Protein AF-A0A6P0P614-F1 (afdb_monomer_lite)

Sequence (79 aa):
MDGDGEAQKQLKIQTKTEFEQAIILYYQQKYSAAKEIFLNIFHINLEDKAIKLYLKRCQKSQIYGIPEEWKKDIVIIDK

Structure (mmCIF, N/CA/C/O backbone):
data_AF-A0A6P0P614-F1
#
_entry.id   AF-A0A6P0P614-F1
#
loop_
_atom_site.group_PDB
_atom_site.id
_atom_site.type_symbol
_atom_site.label_atom_id
_atom_site.label_alt_id
_atom_site.label_comp_id
_atom_site.label_asym_id
_atom_site.label_entity_id
_atom_site.label_seq_id
_atom_site.pdbx_PDB_ins_code
_atom_site.Cartn_x
_atom_site.Cartn_y
_atom_site.Cartn_z
_atom_site.occupancy
_atom_site.B_iso_or_equiv
_atom_site.auth_seq_id
_atom_site.auth_comp_id
_atom_site.auth_asym_id
_atom_site.auth_atom_id
_atom_site.pdbx_PDB_model_num
ATOM 1 N N . MET A 1 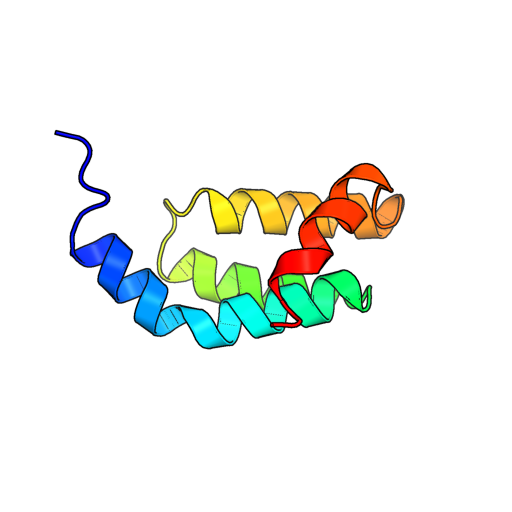1 ? 0.911 -1.961 29.323 1.00 39.19 1 MET A N 1
ATOM 2 C CA . MET A 1 1 ? -0.490 -1.648 28.962 1.00 39.19 1 MET A CA 1
ATOM 3 C C . MET A 1 1 ? -0.415 -1.282 27.500 1.00 39.19 1 MET A C 1
ATOM 5 O O . MET A 1 1 ? -0.247 -0.120 27.172 1.00 39.19 1 MET A O 1
ATOM 9 N N . ASP A 1 2 ? -0.426 -2.287 26.636 1.00 50.41 2 ASP A N 1
ATOM 10 C CA . ASP A 1 2 ? -0.159 -2.115 25.205 1.00 50.41 2 ASP A CA 1
ATOM 11 C C . ASP A 1 2 ? -1.430 -2.505 24.460 1.00 50.41 2 ASP A C 1
ATOM 13 O O . ASP A 1 2 ? -1.471 -3.410 23.632 1.00 50.41 2 ASP A O 1
ATOM 17 N N . GLY A 1 3 ? -2.527 -1.876 24.880 1.00 48.66 3 GLY A N 1
ATOM 18 C CA . GLY A 1 3 ? -3.784 -1.947 24.169 1.00 48.66 3 GLY A CA 1
ATOM 19 C C . GLY A 1 3 ? -3.693 -0.972 23.014 1.00 48.66 3 GLY A C 1
ATOM 20 O O . GLY A 1 3 ? -3.846 0.225 23.234 1.00 48.66 3 GLY A O 1
ATOM 21 N N . ASP A 1 4 ? -3.432 -1.490 21.811 1.00 54.59 4 ASP A N 1
ATOM 22 C CA . ASP A 1 4 ? -3.932 -0.923 20.551 1.00 54.59 4 ASP A CA 1
ATOM 23 C C . ASP A 1 4 ? -5.376 -0.490 20.867 1.00 54.59 4 ASP A C 1
ATOM 25 O O . ASP A 1 4 ? -6.241 -1.344 21.093 1.00 54.59 4 ASP A O 1
ATOM 29 N N . GLY A 1 5 ? -5.568 0.810 21.125 1.00 56.41 5 GLY A N 1
ATOM 30 C CA . GLY A 1 5 ? -6.743 1.310 21.836 1.00 56.41 5 GLY A CA 1
ATOM 31 C C . GLY A 1 5 ? -8.008 0.867 21.118 1.00 56.41 5 GLY A C 1
ATOM 32 O O . GLY A 1 5 ? -7.993 0.669 19.907 1.00 56.41 5 GLY A O 1
ATOM 33 N N . GLU A 1 6 ? -9.113 0.699 21.833 1.00 55.38 6 GLU A N 1
ATOM 34 C CA . GLU A 1 6 ? -10.381 0.232 21.257 1.00 55.38 6 GLU A CA 1
ATOM 35 C C . GLU A 1 6 ? -10.768 0.985 19.963 1.00 55.38 6 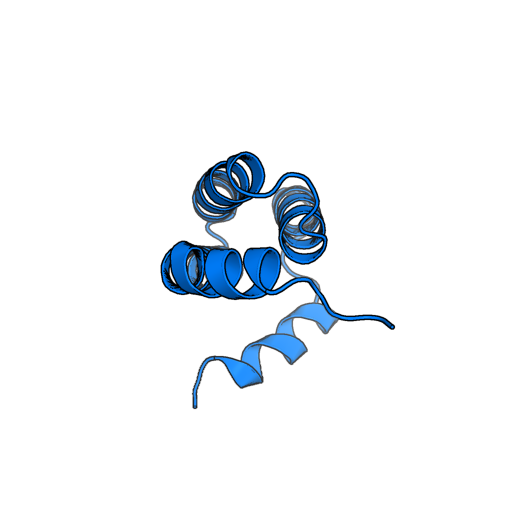GLU A C 1
ATOM 37 O O . GLU A 1 6 ? -11.264 0.379 19.016 1.00 55.38 6 GLU A O 1
ATOM 42 N N . ALA A 1 7 ? -10.386 2.264 19.856 1.00 54.12 7 ALA A N 1
ATOM 43 C CA . ALA A 1 7 ? -10.443 3.073 18.638 1.00 54.12 7 ALA A CA 1
ATOM 44 C C . ALA A 1 7 ? -9.675 2.474 17.440 1.00 54.12 7 ALA A C 1
ATOM 46 O O . ALA A 1 7 ? -10.223 2.355 16.350 1.00 54.12 7 ALA A O 1
ATOM 47 N N . GLN A 1 8 ? -8.433 2.033 17.626 1.00 56.69 8 GLN A N 1
ATOM 48 C CA . GLN A 1 8 ? -7.607 1.410 16.589 1.00 56.69 8 GLN A CA 1
ATOM 49 C C . GLN A 1 8 ? -8.191 0.060 16.132 1.00 56.69 8 GLN A C 1
ATOM 51 O O . GLN A 1 8 ? -8.105 -0.300 14.957 1.00 56.69 8 GLN A O 1
ATOM 56 N N . LYS A 1 9 ? -8.870 -0.656 17.039 1.00 58.44 9 LYS A N 1
ATOM 57 C CA . LYS A 1 9 ? -9.590 -1.901 16.736 1.00 58.44 9 LYS A CA 1
ATOM 58 C C . LYS A 1 9 ? -10.861 -1.648 15.917 1.00 58.44 9 LYS A C 1
ATOM 60 O O . LYS A 1 9 ? -11.107 -2.366 14.953 1.00 58.44 9 LYS A O 1
ATOM 65 N N . GLN A 1 10 ? -11.628 -0.608 16.249 1.00 57.31 10 GLN A N 1
ATOM 66 C CA . GLN A 1 10 ? -12.821 -0.190 15.497 1.00 57.31 10 GLN A CA 1
ATOM 67 C C . GLN A 1 10 ? -12.463 0.356 14.104 1.00 57.31 10 GLN A C 1
ATOM 69 O O . GLN A 1 10 ? -13.117 0.019 13.118 1.00 57.31 10 GLN A O 1
ATOM 74 N N . LEU A 1 11 ? -11.368 1.113 13.986 1.00 59.41 11 LEU A N 1
ATOM 75 C CA . LEU A 1 11 ? -10.866 1.610 12.698 1.00 59.41 11 LEU A CA 1
ATOM 76 C C . LEU A 1 11 ? -10.389 0.466 11.790 1.00 59.41 11 LEU A C 1
ATOM 78 O O . LEU A 1 11 ? -10.635 0.495 10.583 1.00 59.41 11 LEU A O 1
ATOM 82 N N . LYS A 1 12 ? -9.788 -0.587 12.364 1.00 60.53 12 LYS A N 1
ATOM 83 C CA . LYS A 1 12 ? -9.448 -1.820 11.633 1.00 60.53 12 LYS A CA 1
ATOM 84 C C . LYS A 1 12 ? -10.678 -2.588 11.154 1.00 60.53 12 LYS A C 1
ATOM 86 O O . LYS A 1 12 ? -10.574 -3.255 10.137 1.00 60.53 12 LYS A O 1
ATOM 91 N N . ILE A 1 13 ? -11.820 -2.503 11.844 1.00 61.69 13 ILE A N 1
ATOM 92 C CA . ILE A 1 13 ? -13.090 -3.092 11.378 1.00 61.69 13 ILE A CA 1
ATOM 93 C C . ILE A 1 13 ? -13.649 -2.275 10.210 1.00 61.69 13 ILE A C 1
ATOM 95 O O . ILE A 1 13 ? -14.040 -2.852 9.199 1.00 61.69 13 ILE A O 1
ATOM 99 N N . GLN A 1 14 ? -13.640 -0.945 10.322 1.00 67.00 14 GLN A N 1
ATOM 100 C CA . GLN A 1 14 ? -14.174 -0.045 9.296 1.00 67.00 14 GLN A CA 1
ATOM 101 C C . GLN A 1 14 ? -13.398 -0.132 7.977 1.00 67.00 14 GLN A C 1
ATOM 103 O O . GLN A 1 14 ? -13.998 -0.142 6.910 1.00 67.00 14 GLN A O 1
ATOM 108 N N . THR A 1 15 ? -12.073 -0.241 8.059 1.00 74.19 15 THR A N 1
ATOM 109 C CA . THR A 1 15 ? -11.179 -0.234 6.889 1.00 74.19 15 THR A CA 1
ATOM 110 C C . THR A 1 15 ? -10.778 -1.636 6.435 1.00 74.19 15 THR A C 1
ATOM 112 O O . THR A 1 15 ? -9.998 -1.774 5.495 1.00 74.19 15 THR A O 1
ATOM 115 N N . LYS A 1 16 ? -11.310 -2.694 7.072 1.00 78.25 16 LYS A N 1
ATOM 116 C CA . LYS A 1 16 ? -10.919 -4.087 6.810 1.00 78.25 16 LYS A CA 1
ATOM 117 C C . LYS A 1 16 ? -11.102 -4.465 5.342 1.00 78.25 16 LYS A C 1
ATOM 119 O O . LYS A 1 16 ? -10.157 -4.921 4.708 1.00 78.25 16 LYS A O 1
ATOM 124 N N . THR A 1 17 ? -12.295 -4.210 4.806 1.00 83.94 17 THR A N 1
ATOM 125 C CA . THR A 1 17 ? -12.661 -4.555 3.427 1.00 83.94 17 THR A CA 1
ATOM 126 C C . THR A 1 17 ? -11.767 -3.838 2.416 1.00 83.94 17 THR A C 1
ATOM 128 O O . THR A 1 17 ? -11.274 -4.448 1.471 1.00 83.94 17 THR A O 1
ATOM 131 N N . GLU A 1 18 ? -11.512 -2.547 2.635 1.00 87.12 18 GLU A N 1
ATOM 132 C CA . GLU A 1 18 ? -10.624 -1.746 1.790 1.00 87.12 18 GLU A CA 1
ATOM 133 C C . GLU A 1 18 ? -9.176 -2.235 1.890 1.00 87.12 18 GLU A C 1
ATOM 135 O O . GLU A 1 18 ? -8.484 -2.356 0.880 1.00 87.12 18 GLU A O 1
ATOM 140 N N . PHE A 1 19 ? -8.721 -2.581 3.095 1.00 86.94 19 PHE A N 1
ATOM 141 C CA . PHE A 1 19 ? -7.387 -3.121 3.312 1.00 86.94 19 PHE A CA 1
ATOM 142 C C . PHE A 1 19 ? -7.207 -4.452 2.575 1.00 86.94 19 PHE A C 1
ATOM 144 O O . PHE A 1 19 ? -6.256 -4.600 1.814 1.00 86.94 19 PHE A O 1
ATOM 151 N N . GLU A 1 20 ? -8.137 -5.395 2.727 1.00 87.75 20 GLU A N 1
ATOM 152 C CA . GLU A 1 20 ? -8.122 -6.684 2.022 1.00 87.75 20 GLU A CA 1
ATOM 153 C C . GLU A 1 20 ? -8.131 -6.485 0.498 1.00 87.75 20 GLU A C 1
ATOM 155 O O . GLU A 1 20 ? -7.317 -7.081 -0.213 1.00 87.75 20 GLU A O 1
ATOM 160 N N . GLN A 1 21 ? -8.959 -5.568 -0.012 1.00 89.44 21 GLN A N 1
ATOM 161 C CA . GLN A 1 21 ? -8.977 -5.210 -1.430 1.00 89.44 21 GLN A CA 1
ATOM 162 C C . GLN A 1 21 ? -7.630 -4.640 -1.904 1.00 89.44 21 GLN A C 1
ATOM 164 O O . GLN A 1 21 ? -7.131 -5.028 -2.964 1.00 89.44 21 GLN A O 1
ATOM 169 N N . ALA A 1 22 ? -7.011 -3.746 -1.130 1.00 90.56 22 ALA A N 1
ATOM 170 C CA . ALA A 1 22 ? -5.709 -3.168 -1.451 1.00 90.56 22 ALA A CA 1
ATOM 171 C C . ALA A 1 22 ? -4.603 -4.234 -1.486 1.00 90.56 22 ALA A C 1
ATOM 173 O O . ALA A 1 22 ? -3.734 -4.198 -2.359 1.00 90.56 22 ALA A O 1
ATOM 174 N N . ILE A 1 23 ? -4.663 -5.221 -0.590 1.00 89.06 23 ILE A N 1
ATOM 175 C CA . ILE A 1 23 ? -3.744 -6.362 -0.564 1.00 89.06 23 ILE A CA 1
ATOM 176 C C . ILE A 1 23 ? -3.909 -7.237 -1.812 1.00 89.06 23 ILE A C 1
ATOM 178 O O . ILE A 1 23 ? -2.914 -7.572 -2.459 1.00 89.06 23 ILE A O 1
ATOM 182 N N . ILE A 1 24 ? -5.147 -7.558 -2.201 1.00 89.00 24 ILE A N 1
ATOM 183 C CA . ILE A 1 24 ? -5.429 -8.321 -3.426 1.00 89.00 24 ILE A CA 1
ATOM 184 C C . ILE A 1 24 ? -4.866 -7.584 -4.647 1.00 89.00 24 ILE A C 1
ATOM 186 O O . ILE A 1 24 ? -4.154 -8.175 -5.460 1.00 89.00 24 ILE A O 1
ATOM 190 N N . LEU A 1 25 ? -5.126 -6.279 -4.765 1.00 90.44 25 LEU A N 1
ATOM 191 C CA . LEU A 1 25 ? -4.602 -5.456 -5.858 1.00 90.44 25 LEU A CA 1
ATOM 192 C C . LEU A 1 25 ? -3.069 -5.407 -5.859 1.00 90.44 25 LEU A C 1
ATOM 194 O O . LEU A 1 25 ? -2.459 -5.496 -6.925 1.00 90.44 25 LEU A O 1
ATOM 198 N N . TYR A 1 26 ? -2.444 -5.303 -4.684 1.00 90.31 26 TYR A N 1
ATOM 199 C CA . TYR A 1 26 ? -0.991 -5.310 -4.541 1.00 90.31 26 TYR A CA 1
ATOM 200 C C . TYR A 1 26 ? -0.383 -6.605 -5.094 1.00 90.31 26 TYR A C 1
ATOM 202 O O . TYR A 1 26 ? 0.540 -6.547 -5.907 1.00 90.31 26 TYR A O 1
ATOM 210 N N . TYR A 1 27 ? -0.938 -7.764 -4.733 1.00 87.50 27 TYR A N 1
ATOM 211 C CA . TYR A 1 27 ? -0.454 -9.057 -5.225 1.00 87.50 27 TYR A CA 1
ATOM 212 C C . TYR A 1 27 ? -0.815 -9.337 -6.688 1.00 87.50 27 TYR A C 1
ATOM 214 O O . TYR A 1 27 ? -0.056 -10.005 -7.388 1.00 87.50 27 TYR A O 1
ATOM 222 N N . GLN A 1 28 ? -1.892 -8.735 -7.200 1.00 89.00 28 GLN A N 1
ATOM 223 C CA . GLN A 1 28 ? -2.171 -8.651 -8.640 1.00 89.00 28 GLN A CA 1
ATOM 224 C C . GLN A 1 28 ? -1.234 -7.683 -9.385 1.00 89.00 28 GLN A C 1
ATOM 226 O O . GLN A 1 28 ? -1.417 -7.456 -10.579 1.00 89.00 28 GLN A O 1
ATOM 231 N N . GLN A 1 29 ? -0.248 -7.093 -8.700 1.00 89.62 29 GLN A N 1
ATOM 232 C CA . GLN A 1 29 ? 0.699 -6.115 -9.242 1.00 89.62 29 GLN A CA 1
ATOM 233 C C . GLN A 1 29 ? 0.036 -4.818 -9.737 1.00 89.62 29 GLN A C 1
ATOM 235 O O . GLN A 1 29 ? 0.640 -4.017 -10.449 1.00 89.62 29 GLN A O 1
ATOM 240 N N . LYS A 1 30 ? -1.202 -4.552 -9.304 1.00 92.38 30 LYS A N 1
ATOM 241 C CA . LYS A 1 30 ? -1.937 -3.306 -9.551 1.00 92.38 30 LYS A CA 1
ATOM 242 C C . LYS A 1 30 ? -1.561 -2.265 -8.495 1.00 92.38 30 LYS A C 1
ATOM 244 O O . LYS A 1 30 ? -2.409 -1.756 -7.764 1.00 92.38 30 LYS A O 1
ATOM 249 N N . TYR A 1 31 ? -0.268 -1.950 -8.406 1.00 90.81 31 TYR A N 1
ATOM 250 C CA . TYR A 1 31 ? 0.295 -1.142 -7.318 1.00 90.81 31 TYR A CA 1
ATOM 251 C C . TYR A 1 31 ? -0.316 0.257 -7.213 1.00 90.81 31 TYR A C 1
ATOM 253 O O . TYR A 1 31 ? -0.516 0.742 -6.105 1.00 90.81 31 TYR A O 1
ATOM 261 N N . SER A 1 32 ? -0.636 0.900 -8.341 1.00 91.88 32 SER A N 1
ATOM 262 C CA . SER A 1 32 ? -1.266 2.227 -8.336 1.00 91.88 32 SER A CA 1
ATOM 263 C C . SER A 1 32 ? -2.652 2.194 -7.686 1.00 91.88 32 SER A C 1
ATOM 265 O O . SER A 1 32 ? -2.935 3.026 -6.831 1.00 91.88 32 SER A O 1
ATOM 267 N N . ALA A 1 33 ? -3.472 1.193 -8.024 1.00 92.69 33 ALA A N 1
ATOM 268 C CA . ALA A 1 33 ? -4.805 1.025 -7.446 1.00 92.69 33 AL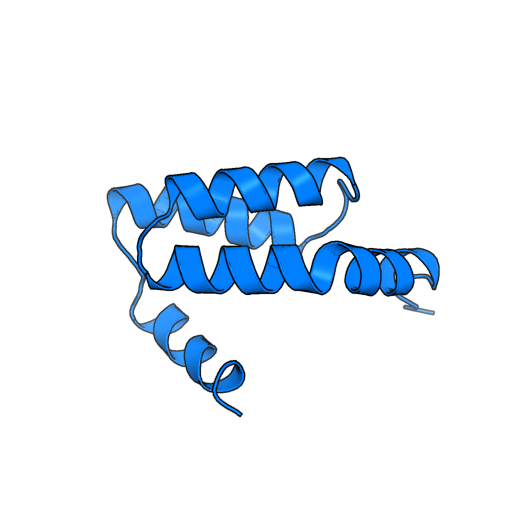A A CA 1
ATOM 269 C C . ALA A 1 33 ? -4.732 0.633 -5.961 1.00 92.69 33 ALA A C 1
ATOM 271 O O . ALA A 1 33 ? -5.443 1.194 -5.136 1.00 92.69 33 ALA A O 1
ATOM 272 N N . ALA A 1 34 ? -3.816 -0.273 -5.597 1.00 92.88 34 ALA A N 1
ATOM 273 C CA . ALA A 1 34 ? -3.576 -0.628 -4.198 1.00 92.88 34 ALA A CA 1
ATOM 274 C C . ALA A 1 34 ? -3.152 0.592 -3.362 1.00 92.88 34 ALA A C 1
ATOM 276 O O . ALA A 1 34 ? -3.663 0.816 -2.267 1.00 92.88 34 ALA A O 1
ATOM 277 N N . LYS A 1 35 ? -2.235 1.410 -3.894 1.00 93.25 35 LYS A N 1
ATOM 278 C CA . LYS A 1 35 ? -1.728 2.616 -3.233 1.00 93.25 35 LYS A CA 1
ATOM 279 C C . LYS A 1 35 ? -2.830 3.637 -2.964 1.00 93.25 35 LYS A C 1
ATOM 281 O O . LYS A 1 35 ? -2.812 4.239 -1.897 1.00 93.25 35 LYS A O 1
ATOM 286 N N . GLU A 1 36 ? -3.752 3.842 -3.901 1.00 94.56 36 GLU A N 1
ATOM 287 C CA . GLU A 1 36 ? -4.873 4.773 -3.721 1.00 94.56 36 GLU A CA 1
ATOM 288 C C . GLU A 1 36 ? -5.742 4.373 -2.524 1.00 94.56 36 GLU A C 1
ATOM 290 O O . GLU A 1 36 ? -5.994 5.190 -1.641 1.00 94.56 36 GLU A O 1
ATOM 295 N N . ILE A 1 37 ? -6.082 3.086 -2.419 1.00 92.88 37 ILE A N 1
ATOM 296 C CA . ILE A 1 37 ? -6.852 2.571 -1.284 1.00 92.88 37 ILE A CA 1
ATOM 297 C C . ILE A 1 37 ? -6.061 2.710 0.024 1.00 92.88 37 ILE A C 1
ATOM 299 O O . ILE A 1 37 ? -6.591 3.193 1.022 1.00 92.88 37 ILE A O 1
ATOM 303 N N . PHE A 1 38 ? -4.766 2.371 0.029 1.00 92.25 38 PHE A N 1
ATOM 304 C CA . PHE A 1 38 ? -3.933 2.565 1.219 1.00 92.25 38 PHE A CA 1
ATOM 305 C C . PHE A 1 38 ? -3.828 4.037 1.642 1.00 92.25 38 PHE A C 1
ATOM 307 O O . PHE A 1 38 ? -3.763 4.304 2.837 1.00 92.25 38 PHE A O 1
ATOM 314 N N . LEU A 1 39 ? -3.824 4.996 0.709 1.00 92.62 39 LEU A N 1
ATOM 315 C CA . LEU A 1 39 ? -3.846 6.426 1.039 1.00 92.62 39 LEU A CA 1
ATOM 316 C C . LEU A 1 39 ? -5.180 6.847 1.668 1.00 92.62 39 LEU A C 1
ATOM 318 O O . LEU A 1 39 ? -5.168 7.600 2.640 1.00 92.62 39 LEU A O 1
ATOM 322 N N . ASN A 1 40 ? -6.306 6.320 1.183 1.00 90.62 40 ASN A N 1
ATOM 323 C CA . ASN A 1 40 ? -7.616 6.584 1.783 1.00 90.62 40 ASN A CA 1
ATOM 324 C C . ASN A 1 40 ? -7.675 6.081 3.232 1.00 90.62 40 ASN A C 1
ATOM 326 O O . ASN A 1 40 ? -8.048 6.832 4.132 1.00 90.62 40 ASN A O 1
ATOM 330 N N . ILE A 1 41 ? -7.200 4.856 3.482 1.00 88.69 41 ILE A N 1
ATOM 331 C CA . ILE A 1 41 ? -7.119 4.297 4.839 1.00 88.69 41 ILE A CA 1
ATOM 332 C C . ILE A 1 41 ? -6.123 5.089 5.701 1.00 88.69 41 ILE A C 1
ATOM 334 O O . ILE A 1 41 ? -6.365 5.332 6.884 1.00 88.69 41 ILE A O 1
ATOM 338 N N . PHE A 1 42 ? -5.010 5.544 5.117 1.00 88.69 42 PHE A N 1
ATOM 339 C CA . PHE A 1 42 ? -4.015 6.353 5.819 1.00 88.69 42 PHE A CA 1
ATOM 340 C C . PHE A 1 42 ? -4.599 7.670 6.340 1.00 88.69 42 PHE A C 1
ATOM 342 O O . PHE A 1 42 ? -4.270 8.083 7.447 1.00 88.69 42 PHE A O 1
ATOM 349 N N . HIS A 1 43 ? -5.485 8.314 5.576 1.00 87.12 43 HIS A N 1
ATOM 350 C CA . HIS A 1 43 ? -6.151 9.545 6.010 1.00 87.12 43 HIS A CA 1
ATOM 351 C C . HIS A 1 43 ? -7.112 9.325 7.188 1.00 87.12 43 HIS A C 1
ATOM 353 O O . HIS A 1 43 ? -7.352 10.259 7.949 1.00 87.12 43 HIS A O 1
ATOM 359 N N . ILE A 1 44 ? -7.622 8.103 7.362 1.00 84.94 44 ILE A N 1
ATOM 360 C CA . ILE A 1 44 ? -8.477 7.712 8.489 1.00 84.94 44 ILE A CA 1
ATOM 361 C C . ILE A 1 44 ? -7.632 7.425 9.742 1.00 84.94 44 ILE A C 1
ATOM 363 O O . ILE A 1 44 ? -8.024 7.785 10.850 1.00 84.94 44 ILE A O 1
ATOM 367 N N . ASN A 1 45 ? -6.458 6.804 9.577 1.00 78.81 45 ASN A N 1
ATOM 368 C CA . ASN A 1 45 ? -5.528 6.518 10.670 1.00 78.81 45 ASN A CA 1
ATOM 369 C C . ASN A 1 45 ? -4.066 6.781 10.264 1.00 78.81 45 ASN A C 1
ATOM 371 O O . ASN A 1 45 ? -3.344 5.885 9.812 1.00 78.81 45 ASN A O 1
ATOM 375 N N . LEU A 1 46 ? -3.602 8.012 10.503 1.00 83.19 46 LEU A N 1
ATOM 376 C CA . LEU A 1 46 ? -2.237 8.455 10.181 1.00 83.19 46 LEU A CA 1
ATOM 377 C C . LEU A 1 46 ? -1.153 7.722 10.991 1.00 83.19 46 LEU A C 1
ATOM 379 O O . LEU A 1 46 ? 0.038 7.804 10.669 1.00 83.19 46 LEU A O 1
ATOM 383 N N . GLU A 1 47 ? -1.527 7.008 12.050 1.00 80.88 47 GLU A N 1
ATOM 384 C CA . GLU A 1 47 ? -0.611 6.266 12.915 1.00 80.88 47 GLU A CA 1
ATOM 385 C C . GLU A 1 47 ? -0.491 4.788 12.528 1.00 80.88 47 GLU A C 1
ATOM 387 O O . GLU A 1 47 ? 0.414 4.103 13.014 1.00 80.88 47 GLU A O 1
ATOM 392 N N . ASP A 1 48 ? -1.311 4.309 11.584 1.00 83.19 48 ASP A N 1
ATOM 393 C CA . ASP A 1 48 ? -1.329 2.903 11.200 1.00 83.19 48 ASP A CA 1
ATOM 394 C C . ASP A 1 48 ? -0.009 2.464 10.543 1.00 83.19 48 ASP A C 1
ATOM 396 O O . ASP A 1 48 ? 0.348 2.826 9.413 1.00 83.19 48 ASP A O 1
ATOM 400 N N . LYS A 1 49 ? 0.753 1.654 11.283 1.00 85.44 49 LYS A N 1
ATOM 401 C CA . LYS A 1 49 ? 2.058 1.146 10.850 1.00 85.44 49 LYS A CA 1
ATOM 402 C C . LYS A 1 49 ? 1.935 0.170 9.679 1.00 85.44 49 LYS A C 1
ATOM 404 O O . LYS A 1 49 ? 2.845 0.133 8.848 1.00 85.44 49 LYS A O 1
ATOM 409 N N . ALA A 1 50 ? 0.839 -0.587 9.586 1.00 84.50 50 ALA A N 1
ATOM 410 C CA . ALA A 1 50 ? 0.624 -1.524 8.488 1.00 84.50 50 ALA A CA 1
ATOM 411 C C . ALA A 1 50 ? 0.395 -0.761 7.179 1.00 84.50 50 ALA A C 1
ATOM 413 O O . ALA A 1 50 ? 1.024 -1.071 6.167 1.00 84.50 50 ALA A O 1
ATOM 414 N N . ILE A 1 51 ? -0.402 0.309 7.214 1.00 88.75 51 ILE A N 1
ATOM 415 C CA . ILE A 1 51 ? -0.645 1.160 6.041 1.00 88.75 51 ILE A CA 1
ATOM 416 C C . ILE A 1 51 ? 0.645 1.821 5.551 1.00 88.75 51 ILE A C 1
ATOM 418 O O . ILE A 1 51 ? 0.982 1.736 4.368 1.00 88.75 51 ILE A O 1
ATOM 422 N N . LYS A 1 52 ? 1.438 2.402 6.462 1.00 90.00 52 LYS A N 1
ATOM 423 C CA . LYS A 1 52 ? 2.751 2.984 6.120 1.00 90.00 52 LYS A CA 1
ATOM 424 C C . LYS A 1 52 ? 3.690 1.958 5.481 1.00 90.00 52 LYS A C 1
ATOM 426 O O . LYS A 1 52 ? 4.430 2.298 4.554 1.00 90.00 52 LYS A O 1
ATOM 431 N N . LEU A 1 53 ? 3.685 0.716 5.971 1.00 89.38 53 LEU A N 1
ATOM 432 C CA . LEU A 1 53 ? 4.472 -0.375 5.398 1.00 89.38 53 LEU A CA 1
ATOM 433 C C . LEU A 1 53 ? 4.021 -0.678 3.965 1.00 89.38 53 LEU A C 1
ATOM 435 O O . LEU A 1 53 ? 4.856 -0.690 3.060 1.00 89.38 53 LEU A O 1
ATOM 439 N N . TYR A 1 54 ? 2.721 -0.871 3.739 1.00 89.12 54 TYR A N 1
ATOM 440 C CA . TYR A 1 54 ? 2.199 -1.213 2.416 1.00 89.12 54 TYR A CA 1
ATOM 441 C C . TYR A 1 54 ? 2.332 -0.080 1.391 1.00 89.12 54 TYR A C 1
ATOM 443 O O . TYR A 1 54 ? 2.648 -0.358 0.235 1.00 89.12 54 TYR A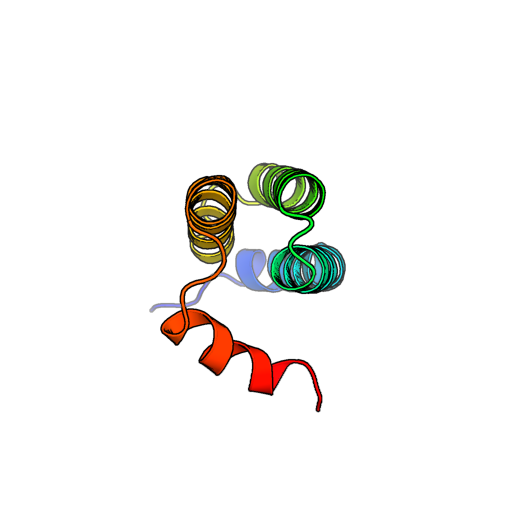 O 1
ATOM 451 N N . LEU A 1 55 ? 2.233 1.190 1.798 1.00 91.00 55 LEU A N 1
ATOM 452 C CA . LEU A 1 55 ? 2.543 2.331 0.925 1.00 91.00 55 LEU A CA 1
ATOM 453 C C . LEU A 1 55 ? 4.000 2.304 0.436 1.00 91.00 55 LEU A C 1
ATOM 455 O O . LEU A 1 55 ? 4.260 2.474 -0.758 1.00 91.00 55 LEU A O 1
ATOM 459 N N . LYS A 1 56 ? 4.954 2.021 1.336 1.00 90.88 56 LYS A N 1
ATOM 460 C CA . LYS A 1 56 ? 6.373 1.850 0.971 1.00 90.88 56 LYS A CA 1
ATOM 461 C C . LYS A 1 56 ? 6.584 0.637 0.065 1.00 90.88 56 LYS A C 1
ATOM 463 O O . LYS A 1 56 ? 7.383 0.707 -0.869 1.00 90.88 56 LYS A O 1
ATOM 468 N N . ARG A 1 57 ? 5.880 -0.471 0.322 1.00 90.31 57 ARG A N 1
ATOM 469 C CA . ARG A 1 57 ? 5.937 -1.675 -0.521 1.00 90.31 57 ARG A CA 1
ATOM 470 C C . ARG A 1 57 ? 5.410 -1.397 -1.925 1.00 90.31 57 ARG A C 1
ATOM 472 O O . ARG A 1 57 ? 6.086 -1.759 -2.876 1.00 90.31 57 ARG A O 1
ATOM 479 N N . CYS A 1 58 ? 4.286 -0.691 -2.065 1.00 90.06 58 CYS A N 1
ATOM 480 C CA . CYS A 1 58 ? 3.756 -0.284 -3.370 1.00 90.06 58 CYS A CA 1
ATOM 481 C C . CYS A 1 58 ? 4.795 0.516 -4.167 1.00 90.06 58 CYS A C 1
ATOM 483 O O . CYS A 1 58 ? 5.074 0.167 -5.307 1.00 90.06 58 CYS A O 1
ATOM 485 N N . GLN A 1 59 ? 5.434 1.519 -3.553 1.00 89.19 59 GLN A N 1
ATOM 486 C CA . GLN A 1 59 ? 6.476 2.314 -4.219 1.00 89.19 59 GLN A CA 1
ATOM 487 C C . GLN A 1 59 ? 7.676 1.471 -4.670 1.00 89.19 59 GLN A C 1
ATOM 489 O O . GLN A 1 59 ? 8.139 1.613 -5.798 1.00 89.19 59 GLN A O 1
ATOM 494 N N . LYS A 1 60 ? 8.180 0.575 -3.812 1.00 88.25 60 LYS A N 1
ATOM 495 C CA . LYS A 1 60 ? 9.311 -0.298 -4.168 1.00 88.25 60 LYS A CA 1
ATOM 496 C C . LYS A 1 60 ? 8.932 -1.303 -5.255 1.00 88.25 60 LYS A C 1
ATOM 498 O O . LYS A 1 60 ? 9.705 -1.517 -6.185 1.00 88.25 60 LYS A O 1
ATOM 503 N N . SER A 1 61 ? 7.746 -1.896 -5.166 1.00 87.19 61 SER A N 1
ATOM 504 C CA . SER A 1 61 ? 7.305 -2.928 -6.104 1.00 87.19 61 SER A CA 1
ATOM 505 C C . SER A 1 61 ? 6.943 -2.394 -7.485 1.00 87.19 61 SER A C 1
ATOM 507 O O . SER A 1 61 ? 7.034 -3.147 -8.448 1.00 87.19 61 SER A O 1
ATOM 509 N N . GLN A 1 62 ? 6.647 -1.098 -7.619 1.00 83.62 62 GLN A N 1
ATOM 510 C CA . GLN A 1 62 ? 6.556 -0.449 -8.932 1.00 83.62 62 GLN A CA 1
ATOM 511 C C . GLN A 1 62 ? 7.881 -0.486 -9.712 1.00 83.62 62 GLN A C 1
ATOM 513 O O . GLN A 1 62 ? 7.851 -0.463 -10.937 1.00 83.62 62 GLN A O 1
ATOM 518 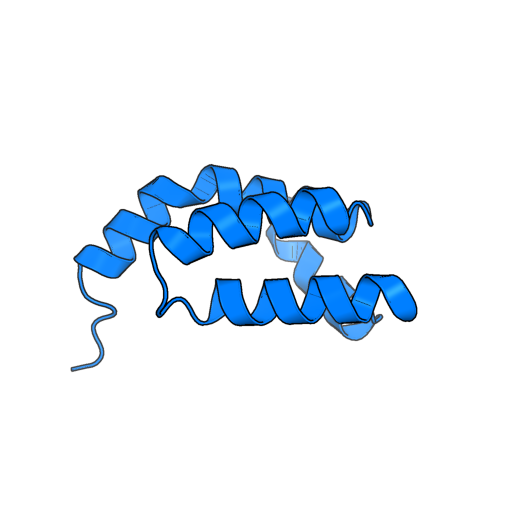N N . ILE A 1 63 ? 9.025 -0.543 -9.020 1.00 87.00 63 ILE A N 1
ATOM 519 C CA . ILE A 1 63 ? 10.362 -0.517 -9.634 1.00 87.00 63 ILE A CA 1
ATOM 520 C C . ILE A 1 63 ? 10.950 -1.931 -9.728 1.00 87.00 63 ILE A C 1
ATOM 522 O O . ILE A 1 63 ? 11.513 -2.299 -10.753 1.00 87.00 63 ILE A O 1
ATOM 526 N N . TYR A 1 64 ? 10.816 -2.727 -8.662 1.00 86.56 64 TYR A N 1
ATOM 527 C CA . TYR A 1 64 ? 11.510 -4.014 -8.517 1.00 86.56 64 TYR A CA 1
ATOM 528 C C . TYR A 1 64 ? 10.587 -5.242 -8.565 1.00 86.56 64 TYR A C 1
ATOM 530 O O . TYR A 1 64 ? 11.066 -6.371 -8.486 1.00 86.56 64 TYR A O 1
ATOM 538 N N . GLY A 1 65 ? 9.267 -5.050 -8.656 1.00 82.38 65 GLY A N 1
ATOM 539 C CA . GLY A 1 65 ? 8.291 -6.125 -8.471 1.00 82.38 65 GLY A CA 1
ATOM 540 C C . GLY A 1 65 ? 8.159 -6.574 -7.008 1.00 82.38 65 GLY A C 1
ATOM 541 O O . GLY A 1 65 ? 8.621 -5.908 -6.076 1.00 82.38 65 GLY A O 1
ATOM 542 N N . ILE A 1 66 ? 7.469 -7.693 -6.778 1.00 81.00 66 ILE A N 1
ATOM 543 C CA . ILE A 1 66 ? 7.271 -8.248 -5.429 1.00 81.00 66 ILE A CA 1
ATOM 544 C C . ILE A 1 66 ? 8.460 -9.160 -5.078 1.00 81.00 66 ILE A C 1
ATOM 546 O O . ILE A 1 66 ? 8.652 -10.165 -5.772 1.00 81.00 66 ILE A O 1
ATOM 550 N N . PRO A 1 67 ? 9.224 -8.868 -4.004 1.00 81.56 67 PRO A N 1
ATOM 551 C CA . PRO A 1 67 ? 10.272 -9.749 -3.497 1.00 81.56 67 PRO A CA 1
ATOM 552 C C . PRO A 1 67 ? 9.718 -11.136 -3.168 1.00 81.56 67 PRO A C 1
ATOM 554 O O . PRO A 1 67 ? 8.622 -11.254 -2.621 1.00 81.56 67 PRO A O 1
ATOM 557 N N . GLU A 1 68 ? 10.490 -12.190 -3.432 1.00 76.88 68 GLU A N 1
ATOM 558 C CA . GLU A 1 68 ? 10.076 -13.570 -3.133 1.00 76.88 68 GLU A CA 1
ATOM 559 C C . GLU A 1 68 ? 9.766 -13.797 -1.649 1.00 76.88 68 GLU A C 1
ATOM 561 O O . GLU A 1 68 ? 8.865 -14.563 -1.316 1.00 76.88 68 GLU A O 1
ATOM 566 N N . GLU A 1 69 ? 10.456 -13.084 -0.756 1.00 77.00 69 GLU A 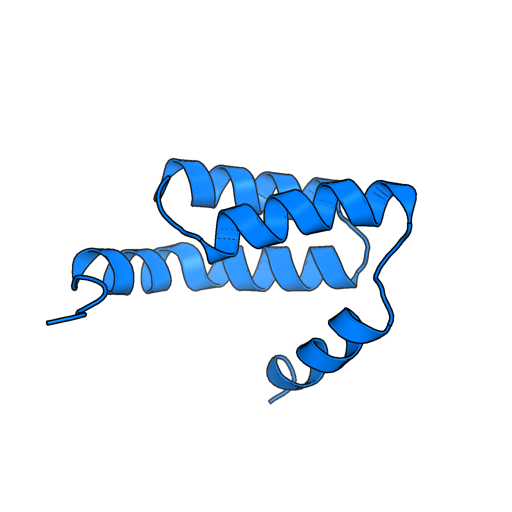N 1
ATOM 567 C CA . GLU A 1 69 ? 10.186 -13.104 0.682 1.00 77.00 69 GLU A CA 1
ATOM 568 C C . GLU A 1 69 ? 8.740 -12.697 1.003 1.00 77.00 69 GLU A C 1
ATOM 570 O O . GLU A 1 69 ? 8.066 -13.385 1.761 1.00 77.00 69 GLU A O 1
ATOM 575 N N . TRP A 1 70 ? 8.224 -11.643 0.362 1.00 75.81 70 TRP A N 1
ATOM 576 C CA . TRP A 1 70 ? 6.873 -11.126 0.627 1.00 75.81 70 TRP A CA 1
ATOM 577 C C . TRP A 1 70 ? 5.777 -11.973 -0.017 1.00 75.81 70 TRP A C 1
ATOM 579 O O . TRP A 1 70 ? 4.618 -11.883 0.374 1.00 75.81 70 TRP A O 1
ATOM 589 N N . LYS A 1 71 ? 6.119 -12.826 -0.989 1.00 70.12 71 LYS A N 1
ATOM 590 C CA . LYS A 1 71 ? 5.170 -13.799 -1.546 1.00 70.12 71 LYS A CA 1
ATOM 591 C C . LYS A 1 71 ? 4.842 -14.917 -0.556 1.00 70.12 71 LYS A C 1
ATOM 593 O O . LYS A 1 71 ? 3.817 -15.567 -0.715 1.00 70.12 71 LYS A O 1
ATOM 598 N N . LYS A 1 72 ? 5.669 -15.148 0.468 1.00 68.25 72 LYS A N 1
ATOM 599 C CA . LYS A 1 72 ? 5.395 -16.164 1.499 1.00 68.25 72 LYS A CA 1
ATOM 600 C C . LYS A 1 72 ? 4.287 -15.736 2.468 1.00 68.25 72 LYS A C 1
ATOM 602 O O . LYS A 1 72 ? 3.626 -16.599 3.033 1.00 68.25 72 LYS A O 1
ATOM 607 N N . ASP A 1 73 ? 4.027 -14.434 2.594 1.00 62.25 73 ASP A N 1
ATOM 608 C CA . ASP A 1 73 ? 2.938 -13.881 3.412 1.00 62.25 73 ASP A CA 1
ATOM 609 C C . ASP A 1 73 ? 1.540 -14.021 2.756 1.00 62.25 73 ASP A C 1
ATOM 611 O O . ASP A 1 73 ? 0.528 -13.763 3.406 1.00 62.25 73 ASP A O 1
ATOM 615 N N . ILE A 1 74 ? 1.448 -14.447 1.483 1.00 59.81 74 ILE A N 1
ATOM 616 C CA . ILE A 1 74 ? 0.173 -14.620 0.743 1.00 59.81 74 ILE A CA 1
ATOM 617 C C . ILE A 1 74 ? -0.709 -15.740 1.306 1.00 59.81 74 ILE A C 1
ATOM 619 O O . ILE A 1 74 ? -1.926 -15.696 1.143 1.00 59.81 74 ILE A O 1
ATOM 623 N N . VAL A 1 75 ? -0.120 -16.740 1.969 1.00 51.75 75 VAL A N 1
ATOM 624 C CA . VAL A 1 75 ? -0.799 -18.005 2.318 1.00 51.75 75 VAL A CA 1
ATOM 625 C C . VAL A 1 75 ? -1.951 -17.814 3.326 1.00 51.75 75 VAL A C 1
ATOM 627 O O . VAL A 1 75 ? -2.719 -18.736 3.571 1.00 51.75 75 VAL A O 1
ATOM 630 N N . ILE A 1 76 ? -2.110 -16.617 3.899 1.00 52.44 76 ILE A N 1
ATOM 631 C CA . ILE A 1 76 ? -3.111 -16.327 4.938 1.00 52.44 76 ILE A CA 1
ATOM 632 C C . ILE A 1 76 ? -4.447 -15.809 4.361 1.00 52.44 76 ILE A C 1
ATOM 634 O O . ILE A 1 76 ? -5.434 -15.769 5.084 1.00 52.44 76 ILE A O 1
ATOM 638 N N . ILE A 1 77 ? -4.526 -15.445 3.074 1.00 50.44 77 ILE A N 1
ATOM 639 C CA . ILE A 1 77 ? -5.746 -14.839 2.484 1.00 50.44 77 ILE A CA 1
ATOM 640 C C . ILE A 1 77 ? -6.665 -15.888 1.821 1.00 50.44 77 ILE A C 1
ATOM 642 O O . ILE A 1 77 ? -7.800 -15.585 1.473 1.00 50.44 77 ILE A O 1
ATOM 646 N N . ASP A 1 78 ? -6.200 -17.131 1.673 1.00 37.81 78 ASP A N 1
ATOM 647 C CA . ASP A 1 78 ? -6.907 -18.202 0.950 1.00 37.81 78 ASP A CA 1
ATOM 648 C C . ASP A 1 78 ? -7.598 -19.225 1.882 1.00 37.81 78 ASP A C 1
ATOM 650 O O . ASP A 1 78 ? -7.776 -20.385 1.510 1.00 37.81 78 ASP A O 1
ATOM 654 N N . LYS A 1 79 ? -7.960 -18.852 3.121 1.00 37.19 79 LYS A N 1
ATOM 655 C CA . LYS A 1 79 ? -8.623 -19.786 4.049 1.00 37.19 79 LYS A CA 1
ATOM 656 C C . LYS A 1 79 ? -9.750 -19.182 4.874 1.00 37.19 79 LYS A C 1
ATOM 658 O O . LYS A 1 79 ? -9.549 -18.088 5.441 1.00 37.19 79 LYS A O 1
#

Secondary structure (DSSP, 8-state):
-----HHHHHHHHHTHHHHHHHHHHHHTT-HHHHHHHHHHHHHH-TT-HHHHHHHHHHHHHHHH---HHHHGGGGGS--

Radius of gyration: 13.02 Å; chains: 1; bounding box: 26×29×39 Å

pLDDT: mean 77.86, std 15.77, range [37.19, 94.56]

Foldseek 3Di:
DPPPDVVNVVLCVVLVVLQLVLVVCVLVVVLVSSLVSLVVSCVVPVPDPVSVVSNVVSVVCVPVNHDPVVVVVVPVSPD